Protein AF-A0A956ZXI3-F1 (afdb_monomer)

Mean predicted aligned error: 5.63 Å

Radius of gyration: 11.96 Å; Cα contacts (8 Å, |Δi|>4): 32; chains: 1; bounding box: 33×15×32 Å

Sequence (58 aa):
MMHSMDVGDKVQRLSTEELSKIISKCESAIADGSAEIEDYEAFVLCQQELARRTWSQA

pLDDT: mean 87.19, std 16.75, range [42.34, 98.06]

Nearest PDB structures (foldseek):
  4kmc-assembly1_A  TM=7.039E-01  e=7.656E+00  Mycobacterium tuberculosis
  4h54-assembly1_A  TM=6.579E-01  e=7.193E+00  Escherichia coli K-12
  4h54-assembly1_B  TM=6.154E-01  e=7.193E+00  Escherichia coli K-12
  8tua-assembly1_A  TM=4.208E-01  e=8.672E+00  Homo sapiens

Structure (mmCIF, N/CA/C/O backbone):
data_AF-A0A956ZXI3-F1
#
_entry.id   AF-A0A956ZXI3-F1
#
loop_
_atom_site.group_PDB
_atom_site.id
_atom_site.type_symbol
_atom_site.label_atom_id
_atom_site.label_alt_id
_atom_site.label_comp_id
_atom_site.label_asym_id
_atom_site.label_entity_id
_atom_site.label_seq_id
_atom_site.pdbx_PDB_ins_code
_atom_site.Cartn_x
_atom_site.Cartn_y
_atom_site.Cartn_z
_atom_site.occupancy
_atom_site.B_iso_or_equiv
_atom_site.auth_seq_id
_atom_site.auth_comp_id
_atom_site.auth_asym_id
_atom_site.auth_atom_id
_atom_site.pdbx_PDB_model_num
ATOM 1 N N . MET A 1 1 ? 20.869 2.508 9.667 1.00 42.78 1 MET A N 1
ATOM 2 C CA . MET A 1 1 ? 19.473 2.017 9.628 1.00 42.78 1 MET A CA 1
ATOM 3 C C . MET A 1 1 ? 18.584 3.045 10.311 1.00 42.78 1 MET A C 1
ATOM 5 O O . MET A 1 1 ? 18.482 3.015 11.527 1.00 42.78 1 MET A O 1
ATOM 9 N N . MET A 1 2 ? 18.034 4.008 9.565 1.00 42.34 2 MET A N 1
ATOM 10 C CA . MET A 1 2 ? 17.279 5.136 10.143 1.00 42.34 2 MET A CA 1
A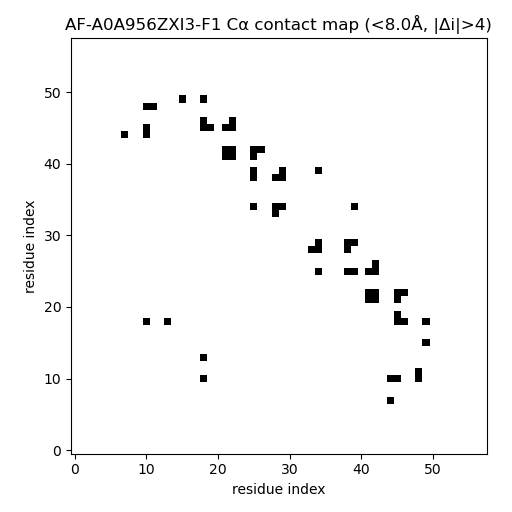TOM 11 C C . MET A 1 2 ? 16.111 5.613 9.254 1.00 42.34 2 MET A C 1
ATOM 13 O O . MET A 1 2 ? 15.627 6.717 9.447 1.00 42.34 2 MET A O 1
ATOM 17 N N . HIS A 1 3 ? 15.647 4.800 8.292 1.00 48.84 3 HIS A N 1
ATOM 18 C CA . HIS A 1 3 ? 14.581 5.200 7.352 1.00 48.84 3 HIS A CA 1
ATOM 19 C C . HIS A 1 3 ? 13.178 4.646 7.677 1.00 48.84 3 HIS A C 1
ATOM 21 O O . HIS A 1 3 ? 12.197 5.261 7.282 1.00 48.84 3 HIS A O 1
ATOM 27 N N . SER A 1 4 ? 13.029 3.557 8.446 1.00 47.03 4 SER A N 1
ATOM 28 C CA . SER A 1 4 ? 11.692 2.969 8.694 1.00 47.03 4 SER A CA 1
ATOM 29 C C . SER A 1 4 ? 10.848 3.680 9.760 1.00 47.03 4 SER A C 1
ATOM 31 O O . SER A 1 4 ? 9.639 3.478 9.803 1.00 47.03 4 SER A O 1
ATOM 33 N N . MET A 1 5 ? 11.449 4.495 10.634 1.00 46.69 5 MET A N 1
ATOM 34 C CA . MET A 1 5 ? 10.738 5.087 11.782 1.00 46.69 5 MET A CA 1
ATOM 35 C C . MET A 1 5 ? 9.856 6.291 11.403 1.00 46.69 5 MET A C 1
ATOM 37 O O . MET A 1 5 ? 8.921 6.604 12.129 1.00 46.69 5 MET A O 1
ATOM 41 N N . ASP A 1 6 ? 10.116 6.936 10.261 1.00 59.81 6 ASP A N 1
ATOM 42 C CA . ASP A 1 6 ? 9.437 8.175 9.848 1.00 59.81 6 ASP A CA 1
ATOM 43 C C . ASP A 1 6 ? 8.121 7.920 9.084 1.00 59.81 6 ASP A C 1
ATOM 45 O O . ASP A 1 6 ? 7.141 8.643 9.258 1.00 59.81 6 ASP A O 1
ATOM 49 N N . VAL A 1 7 ? 8.053 6.853 8.280 1.00 60.72 7 VAL A N 1
ATOM 50 C CA . VAL A 1 7 ? 6.870 6.567 7.445 1.00 60.72 7 VAL A CA 1
ATOM 51 C C . VAL A 1 7 ? 5.735 5.942 8.263 1.00 60.72 7 VAL A C 1
ATOM 53 O O . VAL A 1 7 ? 4.581 6.341 8.117 1.00 60.72 7 VAL A O 1
ATOM 56 N N . GLY A 1 8 ? 6.046 5.022 9.183 1.00 64.19 8 GLY A N 1
ATOM 57 C CA . GLY A 1 8 ? 5.034 4.396 10.045 1.00 64.19 8 GLY A CA 1
ATOM 58 C C . GLY A 1 8 ? 4.332 5.391 10.978 1.00 64.19 8 GLY A C 1
ATOM 59 O O . GLY A 1 8 ? 3.114 5.338 11.138 1.00 64.19 8 GLY A O 1
ATOM 60 N N . ASP A 1 9 ? 5.080 6.344 11.540 1.00 69.44 9 ASP A N 1
ATOM 61 C CA . ASP A 1 9 ? 4.543 7.398 12.414 1.00 69.44 9 ASP A CA 1
ATOM 62 C C . ASP A 1 9 ? 3.648 8.387 11.641 1.00 69.44 9 ASP A C 1
ATOM 64 O O . ASP A 1 9 ? 2.614 8.833 12.142 1.00 69.44 9 ASP A O 1
ATOM 68 N N . LYS A 1 10 ? 3.982 8.672 10.374 1.00 82.25 10 LYS A N 1
ATOM 69 C CA . LYS A 1 10 ? 3.120 9.454 9.474 1.00 82.25 10 LYS A CA 1
ATOM 70 C C . LYS A 1 10 ? 1.817 8.726 9.158 1.00 82.25 10 LYS A C 1
ATOM 72 O O . LYS A 1 10 ? 0.758 9.342 9.236 1.00 82.25 10 LYS A O 1
ATOM 77 N N . VAL A 1 11 ? 1.881 7.427 8.865 1.00 90.44 11 VAL A N 1
ATOM 78 C CA . VAL A 1 11 ? 0.708 6.607 8.520 1.00 90.44 11 VAL A CA 1
ATOM 79 C C . VAL A 1 11 ? -0.301 6.538 9.672 1.00 90.44 11 VAL A C 1
ATOM 81 O O . VAL A 1 11 ? -1.504 6.649 9.441 1.00 90.44 11 VAL A O 1
ATOM 84 N N . GLN A 1 12 ? 0.163 6.466 10.922 1.00 90.56 12 GLN A N 1
ATOM 85 C CA . GLN A 1 12 ? -0.721 6.468 12.097 1.00 90.56 12 GLN A CA 1
ATOM 86 C C . GLN A 1 12 ? -1.527 7.766 12.264 1.00 90.56 12 GLN A C 1
ATOM 88 O O . GLN A 1 12 ? -2.616 7.733 12.839 1.00 90.56 12 GLN A O 1
ATOM 93 N N . ARG A 1 13 ? -1.027 8.903 11.760 1.00 92.69 13 ARG A N 1
ATOM 94 C CA . ARG A 1 13 ? -1.714 10.205 11.843 1.00 92.69 13 ARG A CA 1
ATOM 95 C C . ARG A 1 13 ? -2.745 10.432 10.740 1.00 92.69 13 ARG A C 1
ATOM 97 O O . ARG A 1 13 ? -3.550 11.350 10.864 1.00 92.69 13 ARG A O 1
ATOM 104 N N . LEU A 1 14 ? -2.731 9.621 9.684 1.00 94.12 14 LEU A N 1
ATOM 105 C CA . LEU A 1 14 ? -3.672 9.749 8.575 1.00 94.12 14 LEU A CA 1
ATOM 106 C C . LEU A 1 14 ? -5.080 9.322 8.994 1.00 94.12 14 LEU A C 1
ATOM 108 O O . LEU A 1 14 ? -5.273 8.355 9.734 1.00 94.12 14 LEU A O 1
ATOM 112 N N . SER A 1 15 ? -6.097 10.007 8.492 1.00 95.19 15 SER A N 1
ATOM 113 C CA . SER A 1 15 ? -7.485 9.561 8.604 1.00 95.19 15 SER A CA 1
ATOM 114 C C . SER A 1 15 ? -7.734 8.288 7.785 1.00 95.19 15 SER A C 1
ATOM 116 O O . SER A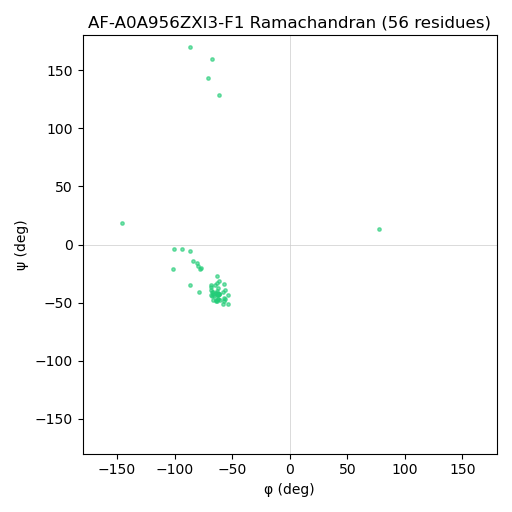 1 15 ? -6.999 7.962 6.855 1.00 95.19 15 SER A O 1
ATOM 118 N N . THR A 1 16 ? -8.799 7.551 8.107 1.00 94.56 16 THR A N 1
ATOM 119 C CA . THR A 1 16 ? -9.201 6.356 7.339 1.00 94.56 16 THR A CA 1
ATOM 120 C C . THR A 1 16 ? -9.454 6.679 5.861 1.00 94.56 16 THR A C 1
ATOM 122 O O . THR A 1 16 ? -9.142 5.869 4.988 1.00 94.56 16 THR A O 1
ATOM 125 N N . GLU A 1 17 ? -9.973 7.875 5.568 1.00 96.25 17 GLU A N 1
ATOM 126 C CA . GLU A 1 17 ? -10.182 8.341 4.196 1.00 96.25 17 GLU A CA 1
ATOM 127 C C . GLU A 1 17 ? -8.849 8.571 3.471 1.00 96.25 17 GLU A C 1
ATOM 129 O O . GLU A 1 17 ? -8.686 8.137 2.333 1.00 96.25 17 GLU A O 1
ATOM 134 N N . GLU A 1 18 ? -7.876 9.208 4.129 1.00 96.38 18 GLU A N 1
ATOM 135 C CA . GLU A 1 18 ? -6.540 9.421 3.560 1.00 96.38 18 GLU A CA 1
ATOM 136 C C . GLU A 1 18 ? -5.812 8.101 3.303 1.00 96.38 18 GLU A C 1
ATOM 138 O O . GLU A 1 18 ? -5.257 7.920 2.220 1.00 96.38 18 GLU A O 1
ATOM 143 N N . LEU A 1 19 ? -5.876 7.157 4.248 1.00 95.94 19 LEU A N 1
ATOM 144 C CA . LEU A 1 19 ? -5.331 5.808 4.068 1.00 95.94 19 LEU A CA 1
ATOM 145 C C . LEU A 1 19 ? -5.950 5.121 2.845 1.00 95.94 19 LEU A C 1
ATOM 147 O O . LEU A 1 19 ? -5.227 4.586 2.009 1.00 95.94 19 LEU A O 1
ATOM 151 N N . SER A 1 20 ? -7.277 5.192 2.705 1.00 95.94 20 SER A N 1
ATOM 152 C CA . SER A 1 20 ? -7.990 4.594 1.569 1.00 95.94 20 SER A CA 1
ATOM 153 C C . SER A 1 20 ? -7.589 5.239 0.239 1.00 95.94 20 SER A C 1
ATOM 155 O O . SER A 1 20 ? -7.355 4.533 -0.737 1.00 95.94 20 SER A O 1
ATOM 157 N N . LYS A 1 21 ? -7.439 6.572 0.196 1.00 97.50 21 LYS A N 1
ATOM 158 C CA . LYS A 1 21 ? -6.977 7.286 -1.008 1.00 97.50 21 LYS A CA 1
ATOM 159 C C . LYS A 1 21 ? -5.569 6.873 -1.427 1.00 97.50 21 LYS A C 1
ATOM 161 O O . LYS A 1 21 ? -5.326 6.699 -2.620 1.00 97.50 21 LYS A O 1
ATOM 166 N N . ILE A 1 22 ? -4.651 6.730 -0.470 1.00 96.44 22 ILE A N 1
ATOM 167 C CA . ILE A 1 22 ? -3.279 6.288 -0.752 1.00 96.44 22 ILE A CA 1
ATOM 168 C C . ILE A 1 22 ? -3.298 4.865 -1.299 1.00 96.44 22 ILE A C 1
ATOM 170 O O . ILE A 1 22 ? -2.715 4.622 -2.350 1.00 96.44 22 ILE A O 1
ATOM 174 N N . ILE A 1 23 ? -4.034 3.961 -0.649 1.00 96.75 23 ILE A N 1
ATOM 175 C CA . ILE A 1 23 ? -4.202 2.579 -1.107 1.00 96.75 23 ILE A CA 1
ATOM 176 C C . ILE A 1 23 ? -4.698 2.540 -2.554 1.00 96.75 23 ILE A C 1
ATOM 178 O O . ILE A 1 23 ? -4.041 1.923 -3.384 1.00 96.75 23 ILE A O 1
ATOM 182 N N . SER A 1 24 ? -5.775 3.256 -2.891 1.00 97.94 24 SER A N 1
ATOM 183 C CA . SER A 1 24 ? -6.311 3.261 -4.260 1.00 97.94 24 SER A CA 1
ATOM 184 C C . SER A 1 24 ? -5.337 3.836 -5.293 1.00 97.94 24 SER A C 1
ATOM 186 O O . SER A 1 24 ? -5.309 3.389 -6.443 1.00 97.94 24 SER A O 1
ATOM 188 N N . LYS A 1 25 ? -4.515 4.821 -4.906 1.00 97.38 25 LYS A N 1
ATOM 189 C CA . LYS A 1 25 ? -3.459 5.348 -5.777 1.00 97.38 25 LYS A CA 1
ATOM 190 C C . LYS A 1 25 ? -2.382 4.291 -6.029 1.00 97.38 25 LYS A C 1
ATOM 192 O O . LYS A 1 25 ? -2.022 4.075 -7.183 1.00 97.38 25 LYS A O 1
ATOM 197 N N . CYS A 1 26 ? -1.909 3.623 -4.978 1.00 97.88 26 CYS A N 1
ATOM 198 C CA . CYS A 1 26 ? -0.932 2.547 -5.101 1.00 97.88 26 CYS A CA 1
ATOM 199 C C . CYS A 1 26 ? -1.494 1.384 -5.930 1.00 97.88 26 CYS A C 1
ATOM 201 O O . CYS A 1 26 ? -0.812 0.903 -6.820 1.00 97.88 26 CYS A 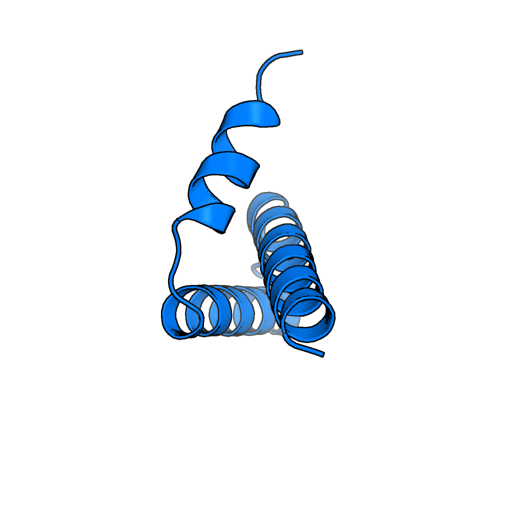O 1
ATOM 203 N N . GLU A 1 27 ? -2.750 0.979 -5.723 1.00 98.00 27 GLU A N 1
ATOM 204 C CA . GLU A 1 27 ? -3.407 -0.063 -6.530 1.00 98.00 27 GLU A CA 1
ATOM 205 C C . GLU A 1 27 ? -3.431 0.287 -8.017 1.00 98.00 27 GLU A C 1
ATOM 207 O O . GLU A 1 27 ? -3.175 -0.577 -8.853 1.00 98.00 27 GLU A O 1
ATOM 212 N N . SER A 1 28 ? -3.696 1.555 -8.345 1.00 98.06 28 SER A N 1
ATOM 213 C CA . SER A 1 28 ? -3.691 2.027 -9.732 1.00 98.06 28 SER A CA 1
ATOM 214 C C . SER A 1 28 ? -2.293 1.916 -10.351 1.00 98.06 28 SER A C 1
ATOM 216 O O . SER A 1 28 ? -2.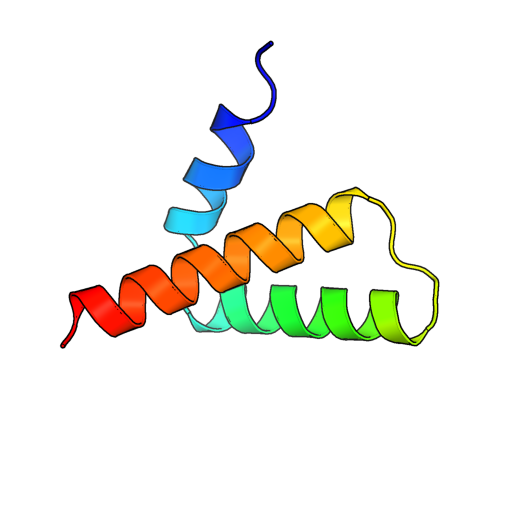157 1.316 -11.414 1.00 98.06 28 SER A O 1
ATOM 218 N N . ALA A 1 29 ? -1.262 2.402 -9.651 1.00 97.94 29 ALA A N 1
ATOM 219 C CA . ALA A 1 29 ? 0.131 2.339 -10.107 1.00 97.94 29 ALA A CA 1
ATOM 220 C C . ALA A 1 29 ? 0.661 0.894 -10.204 1.00 97.94 29 ALA A C 1
ATOM 222 O O . ALA A 1 29 ? 1.447 0.541 -11.081 1.00 97.94 29 ALA A O 1
ATOM 223 N N . ILE A 1 30 ? 0.222 0.016 -9.300 1.00 97.19 30 ILE A N 1
ATOM 224 C CA . ILE A 1 30 ? 0.571 -1.408 -9.334 1.00 97.19 30 ILE A CA 1
ATOM 225 C C . ILE A 1 30 ? -0.087 -2.071 -10.547 1.00 97.19 30 ILE A C 1
ATOM 227 O O . ILE A 1 30 ? 0.554 -2.849 -11.252 1.00 97.19 30 ILE A O 1
ATOM 231 N N . ALA A 1 31 ? -1.360 -1.763 -10.806 1.00 98.00 31 ALA A N 1
ATOM 232 C CA . ALA A 1 31 ? -2.117 -2.354 -11.902 1.00 98.00 31 ALA A CA 1
ATOM 233 C C . ALA A 1 31 ? -1.622 -1.902 -13.284 1.00 98.00 31 ALA A C 1
ATOM 235 O O . ALA A 1 31 ? -1.634 -2.701 -14.221 1.00 98.00 31 ALA A O 1
ATOM 236 N N . ASP A 1 32 ? -1.196 -0.645 -13.421 1.00 97.19 32 ASP A N 1
ATOM 237 C CA . ASP A 1 32 ? -0.671 -0.105 -14.680 1.00 97.19 32 ASP A CA 1
ATOM 238 C C . ASP A 1 32 ? 0.839 -0.346 -14.879 1.00 97.19 32 ASP A C 1
ATOM 240 O O . ASP A 1 32 ? 1.368 -0.095 -15.964 1.00 97.19 32 ASP A O 1
ATOM 244 N N . GLY A 1 33 ? 1.517 -0.898 -13.867 1.00 97.19 33 GLY A N 1
ATOM 245 C CA . GLY A 1 33 ? 2.937 -1.241 -13.905 1.00 97.19 33 GLY A CA 1
ATOM 246 C C . GLY A 1 33 ? 3.881 -0.050 -13.731 1.00 97.19 33 GLY A C 1
ATOM 247 O O . GLY A 1 33 ? 5.071 -0.198 -14.004 1.00 97.19 33 GLY A O 1
ATOM 248 N N . SER A 1 34 ? 3.376 1.109 -13.298 1.00 98.00 34 SER A N 1
ATOM 249 C CA . SER A 1 34 ? 4.175 2.306 -13.006 1.00 98.00 34 SER A CA 1
ATOM 250 C C . SER A 1 34 ? 4.609 2.436 -11.542 1.00 98.00 34 SER A C 1
ATOM 252 O O . SER A 1 34 ? 5.335 3.371 -11.218 1.00 98.00 34 SER A O 1
ATOM 254 N N . ALA A 1 35 ? 4.176 1.523 -10.665 1.00 97.44 35 ALA A N 1
ATOM 255 C CA . ALA A 1 35 ? 4.519 1.548 -9.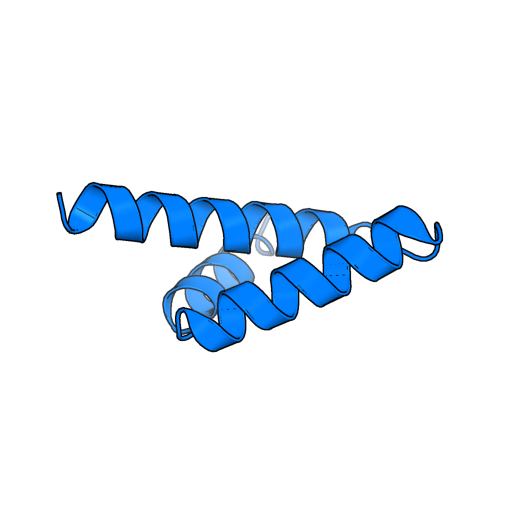246 1.00 97.44 35 ALA A CA 1
ATOM 256 C C . ALA A 1 35 ? 6.028 1.425 -9.000 1.00 97.44 35 ALA A C 1
ATOM 258 O O . ALA A 1 35 ? 6.670 0.463 -9.433 1.00 97.44 35 ALA A O 1
ATOM 259 N N . GLU A 1 36 ? 6.549 2.351 -8.203 1.00 96.31 36 GLU A N 1
ATOM 260 C CA . GLU A 1 36 ? 7.890 2.285 -7.632 1.00 96.31 36 GLU A CA 1
ATOM 261 C C . GLU A 1 36 ? 7.867 1.496 -6.311 1.00 96.31 36 GLU A C 1
ATOM 263 O O . GLU A 1 36 ? 6.807 1.183 -5.761 1.00 96.31 36 GLU A O 1
ATOM 268 N N . ILE A 1 37 ? 9.040 1.160 -5.767 1.00 95.00 37 ILE A N 1
ATOM 269 C CA . ILE A 1 37 ? 9.151 0.396 -4.508 1.00 95.00 37 ILE A CA 1
ATOM 270 C C . ILE A 1 37 ? 8.401 1.103 -3.370 1.00 95.00 37 ILE A C 1
ATOM 272 O O . ILE A 1 37 ? 7.709 0.461 -2.579 1.00 95.00 37 ILE A O 1
ATOM 276 N N . GLU A 1 38 ? 8.482 2.427 -3.330 1.00 93.25 38 GLU A N 1
ATOM 277 C CA . GLU A 1 38 ? 7.828 3.278 -2.346 1.00 93.25 38 GLU A CA 1
ATOM 278 C C . GLU A 1 38 ? 6.295 3.165 -2.395 1.00 93.25 38 GLU A C 1
ATOM 280 O O . GLU A 1 38 ? 5.646 3.272 -1.353 1.00 93.25 38 GLU A O 1
ATOM 285 N N . ASP A 1 39 ? 5.701 2.901 -3.566 1.00 95.12 39 ASP A N 1
ATOM 286 C CA . ASP A 1 39 ? 4.257 2.677 -3.690 1.00 95.12 39 ASP A CA 1
ATOM 287 C C . ASP A 1 39 ? 3.847 1.357 -3.027 1.00 95.12 39 ASP A C 1
ATOM 289 O O . ASP A 1 39 ? 2.827 1.298 -2.336 1.00 95.12 39 ASP A O 1
ATOM 293 N N . TYR A 1 40 ? 4.661 0.306 -3.167 1.00 95.88 40 TYR A N 1
ATOM 294 C CA . TYR A 1 40 ? 4.424 -0.968 -2.483 1.00 95.88 40 TYR A CA 1
ATOM 295 C C . TYR A 1 40 ? 4.580 -0.831 -0.966 1.00 95.88 40 TYR A C 1
ATOM 297 O O . TYR A 1 40 ? 3.753 -1.348 -0.210 1.00 95.88 40 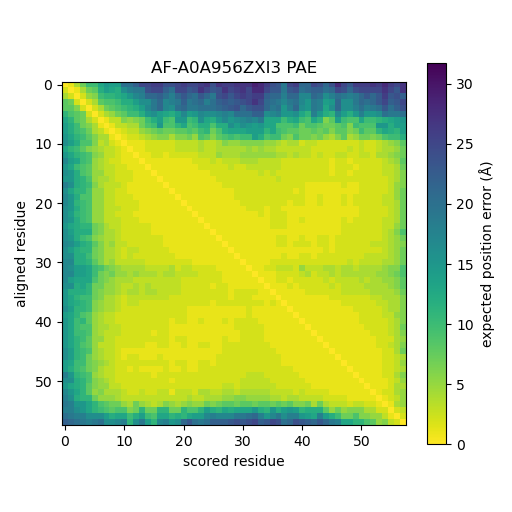TYR A O 1
ATOM 305 N N . GLU A 1 41 ? 5.608 -0.118 -0.502 1.00 95.38 41 GLU A N 1
ATOM 306 C CA . GLU A 1 41 ? 5.811 0.137 0.927 1.00 95.38 41 GLU A CA 1
ATOM 307 C C . GLU A 1 41 ? 4.646 0.939 1.523 1.00 95.38 41 GLU A C 1
ATOM 309 O O . GLU A 1 41 ? 4.090 0.557 2.558 1.00 95.38 41 GLU A O 1
ATOM 314 N N . ALA A 1 42 ? 4.222 2.010 0.845 1.00 94.50 42 ALA A N 1
ATOM 315 C CA . ALA A 1 42 ? 3.085 2.823 1.259 1.00 94.50 42 ALA A CA 1
ATOM 316 C C . ALA A 1 42 ? 1.781 2.012 1.289 1.00 94.50 42 ALA A C 1
ATOM 318 O O . ALA A 1 42 ? 1.021 2.115 2.258 1.00 94.50 42 ALA A O 1
ATOM 319 N N . PHE A 1 43 ? 1.546 1.169 0.279 1.00 96.25 43 PHE A N 1
ATOM 320 C CA . PHE A 1 43 ? 0.392 0.275 0.224 1.00 96.25 43 PHE A CA 1
ATOM 321 C C . PHE A 1 43 ? 0.348 -0.661 1.436 1.00 96.25 43 PHE A C 1
ATOM 323 O O . PHE A 1 43 ? -0.661 -0.711 2.143 1.00 96.25 43 PHE A O 1
ATOM 330 N N . VAL A 1 44 ? 1.454 -1.354 1.732 1.00 96.50 44 VAL A N 1
ATOM 331 C CA . VAL A 1 44 ? 1.535 -2.295 2.860 1.00 96.50 44 VAL A CA 1
ATOM 332 C C . VAL A 1 44 ? 1.313 -1.583 4.194 1.00 96.50 44 VAL A C 1
ATOM 334 O O . VAL A 1 44 ? 0.522 -2.055 5.012 1.00 96.50 44 VAL A O 1
ATOM 337 N N . LEU A 1 45 ? 1.9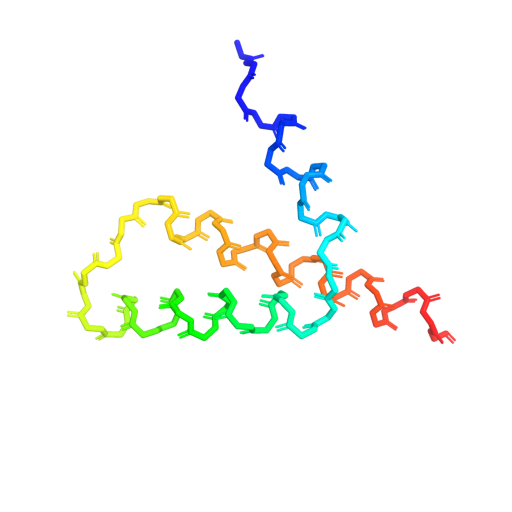64 -0.439 4.419 1.00 96.00 45 LEU A N 1
ATOM 338 C CA . LEU A 1 45 ? 1.840 0.300 5.677 1.00 96.00 45 LEU A CA 1
ATOM 339 C C . LEU A 1 45 ? 0.412 0.814 5.904 1.00 96.00 45 LEU A C 1
ATOM 341 O O . LEU A 1 45 ? -0.117 0.695 7.011 1.00 96.00 45 LEU A O 1
ATOM 345 N N . CYS A 1 46 ? -0.241 1.335 4.862 1.00 95.81 46 CYS A N 1
ATOM 346 C CA . CYS A 1 46 ? -1.619 1.811 4.973 1.00 95.81 46 CYS A CA 1
ATOM 347 C C . CYS A 1 46 ? -2.600 0.661 5.249 1.00 95.81 46 CYS A C 1
ATOM 349 O O . CYS A 1 46 ? -3.486 0.803 6.093 1.00 95.81 46 CYS A O 1
ATOM 351 N N . GLN A 1 47 ? -2.420 -0.491 4.594 1.00 95.94 47 GLN A N 1
ATOM 352 C CA . GLN A 1 47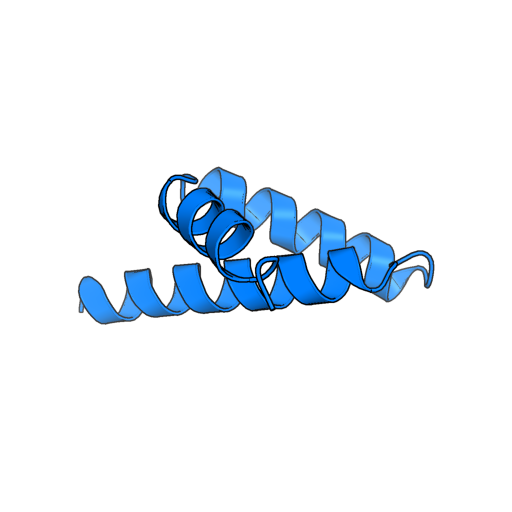 ? -3.223 -1.696 4.837 1.00 95.94 47 GLN A CA 1
ATOM 353 C C . GLN A 1 47 ? -3.055 -2.213 6.273 1.00 95.94 47 GLN A C 1
ATOM 355 O O . GLN A 1 47 ? -4.039 -2.535 6.941 1.00 95.94 47 GLN A O 1
ATOM 360 N N . GLN A 1 48 ? -1.819 -2.242 6.785 1.00 95.69 48 GLN A N 1
ATOM 361 C CA . GLN A 1 48 ? -1.537 -2.636 8.168 1.00 95.69 48 GLN A CA 1
ATOM 362 C C . GLN A 1 48 ? -2.215 -1.710 9.180 1.00 95.69 48 GLN A C 1
ATOM 364 O O . GLN A 1 48 ? -2.795 -2.186 10.156 1.00 95.69 48 GLN A O 1
ATOM 369 N N . GLU A 1 49 ? -2.181 -0.399 8.947 1.00 95.25 49 GLU A N 1
ATOM 370 C CA . GLU A 1 49 ? -2.827 0.572 9.828 1.00 95.25 49 GLU A CA 1
ATOM 371 C C . GLU A 1 49 ? -4.357 0.463 9.791 1.00 95.25 49 GLU A C 1
ATOM 373 O O . GLU A 1 49 ? -4.995 0.499 10.845 1.00 95.25 49 GLU A O 1
ATOM 378 N N . LEU A 1 50 ? -4.961 0.266 8.614 1.00 94.25 50 LEU A N 1
ATOM 379 C CA . LEU A 1 50 ? -6.401 0.013 8.514 1.00 94.25 50 LEU A CA 1
ATOM 380 C C . LEU A 1 50 ? -6.802 -1.253 9.269 1.00 94.25 50 LEU A C 1
ATOM 382 O O . LEU A 1 50 ? -7.720 -1.207 10.088 1.00 94.25 50 LEU A O 1
ATOM 386 N N . ALA A 1 51 ? -6.075 -2.354 9.064 1.00 94.31 51 ALA A N 1
ATOM 387 C CA . ALA A 1 51 ? -6.313 -3.593 9.791 1.00 94.31 51 ALA A CA 1
ATOM 388 C C . ALA A 1 51 ? -6.202 -3.368 11.306 1.00 94.31 51 ALA A C 1
ATOM 390 O O . ALA A 1 51 ? -7.112 -3.730 12.053 1.00 94.31 51 ALA A O 1
ATOM 391 N N . ARG A 1 52 ? -5.134 -2.701 11.767 1.00 94.12 52 ARG A N 1
ATOM 392 C CA . ARG A 1 52 ? -4.943 -2.361 13.184 1.00 94.12 52 ARG A CA 1
ATOM 393 C C . ARG A 1 52 ? -6.147 -1.603 13.747 1.00 94.12 52 ARG A C 1
ATOM 395 O O . ARG A 1 52 ? -6.595 -1.929 14.844 1.00 94.12 52 ARG A O 1
ATOM 402 N N . ARG A 1 53 ? -6.691 -0.624 13.012 1.00 93.38 53 ARG A N 1
ATOM 403 C CA . ARG A 1 53 ? -7.884 0.136 13.429 1.00 93.38 53 ARG A CA 1
ATOM 404 C C . ARG A 1 53 ? -9.113 -0.751 13.550 1.00 93.38 53 ARG A C 1
ATOM 406 O O . ARG A 1 53 ? -9.767 -0.702 14.589 1.00 93.38 53 ARG A O 1
ATOM 413 N N . THR A 1 54 ? -9.386 -1.579 12.543 1.00 92.00 54 THR A N 1
ATOM 414 C CA . THR A 1 54 ? -10.532 -2.500 12.536 1.00 92.00 54 THR A CA 1
ATOM 415 C C . THR A 1 54 ? -10.514 -3.431 13.744 1.00 92.00 54 THR A C 1
ATOM 417 O O . THR A 1 54 ? -11.523 -3.552 14.430 1.00 92.00 54 THR A O 1
ATOM 420 N N . TRP A 1 55 ? -9.362 -4.031 14.055 1.00 89.94 55 TRP A N 1
ATOM 421 C CA . TRP A 1 55 ? -9.233 -4.943 15.196 1.00 89.94 55 TRP A CA 1
ATOM 422 C C . TRP A 1 55 ? -9.142 -4.230 16.550 1.00 89.94 55 TRP A C 1
ATOM 424 O O . TRP A 1 55 ? -9.415 -4.848 17.569 1.00 89.94 55 TRP A O 1
ATOM 434 N N . SER A 1 56 ? -8.778 -2.944 16.589 1.00 79.12 56 SER A N 1
ATOM 435 C CA . SER A 1 56 ? -8.781 -2.154 17.831 1.00 79.12 56 SER A CA 1
ATOM 436 C C . SER A 1 56 ? -10.162 -1.628 18.239 1.00 79.12 56 SER A C 1
ATOM 438 O O . SER A 1 56 ? -10.326 -1.182 19.371 1.00 79.12 56 SER A O 1
ATOM 440 N N . GLN A 1 57 ? -11.130 -1.629 17.316 1.00 60.78 57 GLN A N 1
ATOM 441 C CA . GLN A 1 57 ? -12.511 -1.193 17.558 1.00 60.78 57 GLN A CA 1
ATOM 442 C C . GLN A 1 57 ? -13.497 -2.356 17.767 1.00 60.78 57 GLN A C 1
ATOM 444 O O . GLN A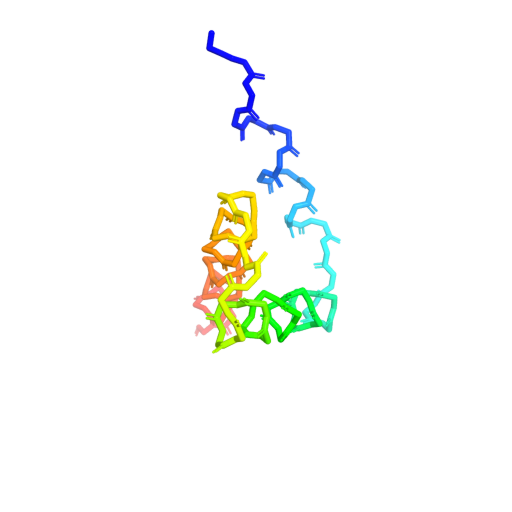 1 57 ? -14.671 -2.096 18.029 1.00 60.78 57 GLN A O 1
ATOM 449 N N . ALA A 1 58 ? -13.034 -3.602 17.625 1.00 53.25 58 ALA A N 1
ATOM 450 C CA . ALA A 1 58 ? -13.806 -4.826 17.842 1.00 53.25 58 ALA A CA 1
ATOM 451 C C . ALA A 1 58 ? -13.684 -5.309 19.294 1.00 53.25 58 ALA A C 1
ATOM 453 O O . ALA A 1 58 ? -14.699 -5.818 19.818 1.00 53.25 58 ALA A O 1
#

Solvent-accessible surface area (backbone atoms only — not comparable to full-atom values): 3400 Å² total; per-residue (Å²): 142,84,71,73,73,61,58,58,60,52,56,72,72,49,51,73,67,54,37,50,52,50,37,55,50,29,51,49,29,54,72,73,67,70,50,51,74,66,36,55,53,51,33,53,52,37,51,52,52,51,51,52,52,59,67,72,75,107

Foldseek 3Di:
DPPPPPLLVVLLPDDLVRLVVLLVVLVVCVVVVNDDPVSVVSNVSSVVNVVVVVVVVD

Secondary structure (DSSP, 8-state):
--SHHHHHHHHHHS-HHHHHHHHHHHHHHHHHT---HHHHHHHHHHHHHHHHHHHH--